Protein AF-A0A967P194-F1 (afdb_monomer_lite)

Secondary structure (DSSP, 8-state):
-PPPPP--HHHHHHHHHHTT-TT-EEEE----SSSSTTHHHHHHHHHHHHHTTTEEEE-

Sequence (59 aa):
NLPPEQYDPQEAKRLLAKAGYGDGFELTIHGPNDRYINDAKIAQAIAQMLTRVGIETSV

Foldseek 3Di:
DDDDDDDDLVVVLVVCVVVVQNQAEEDEQDWDDPPDVCGVVVSVVVQVSRVSSNYHYDD

pLDDT: mean 95.54, std 3.62, range [76.06, 98.31]

Structure (mmCIF, N/CA/C/O backbone):
data_AF-A0A967P194-F1
#
_entry.id   AF-A0A967P194-F1
#
loop_
_atom_site.group_PDB
_atom_site.id
_atom_site.type_symbol
_atom_site.label_atom_id
_atom_site.label_alt_id
_atom_site.label_comp_id
_atom_site.label_asym_id
_atom_site.label_entity_id
_atom_site.label_seq_id
_atom_site.pdbx_PDB_ins_code
_atom_site.Cartn_x
_atom_site.Cartn_y
_atom_site.Cartn_z
_atom_site.occupancy
_atom_site.B_iso_or_equiv
_atom_site.auth_seq_id
_atom_site.auth_comp_id
_atom_site.auth_asym_id
_atom_site.auth_atom_id
_atom_site.pdbx_PDB_model_num
ATOM 1 N N . ASN A 1 1 ? 1.326 25.046 -7.244 1.00 76.06 1 ASN A N 1
ATOM 2 C CA . ASN A 1 1 ? 2.143 23.963 -6.657 1.00 76.06 1 ASN A CA 1
ATOM 3 C C . ASN A 1 1 ? 1.492 23.488 -5.376 1.00 76.06 1 ASN A C 1
ATOM 5 O O . ASN A 1 1 ? 1.325 24.307 -4.483 1.00 76.06 1 ASN A O 1
ATOM 9 N N . LEU A 1 2 ? 1.088 22.218 -5.316 1.00 85.50 2 LEU A N 1
ATOM 10 C CA . LEU A 1 2 ? 0.627 21.581 -4.079 1.00 85.50 2 LEU A CA 1
ATOM 11 C C . LEU A 1 2 ? 1.852 21.053 -3.313 1.00 85.50 2 LEU A C 1
ATOM 13 O O . LEU A 1 2 ? 2.735 20.478 -3.955 1.00 85.50 2 LEU A O 1
ATOM 17 N N . PRO A 1 3 ? 1.949 21.273 -1.991 1.00 90.19 3 PRO A N 1
ATOM 18 C CA . PRO A 1 3 ? 3.000 20.663 -1.184 1.00 90.19 3 PRO A CA 1
ATOM 19 C C . PRO A 1 3 ? 2.807 19.137 -1.127 1.00 90.19 3 PRO A C 1
ATOM 21 O O . PRO A 1 3 ? 1.669 18.671 -1.210 1.00 90.19 3 PRO A O 1
ATOM 24 N N . PRO A 1 4 ? 3.889 18.348 -1.003 1.00 89.00 4 PRO A N 1
ATOM 25 C CA . PRO A 1 4 ? 3.762 16.913 -0.801 1.00 89.00 4 PRO A CA 1
ATOM 26 C C . PRO A 1 4 ? 3.151 16.625 0.572 1.00 89.00 4 PRO A C 1
ATOM 28 O O . PRO A 1 4 ? 3.477 17.292 1.557 1.00 89.00 4 PRO A O 1
ATOM 31 N N . GLU A 1 5 ? 2.305 15.602 0.634 1.00 89.56 5 GLU A N 1
ATOM 32 C CA . GLU A 1 5 ? 1.805 15.083 1.904 1.00 89.56 5 GLU A CA 1
ATOM 33 C C . GLU A 1 5 ? 2.949 14.460 2.714 1.00 89.56 5 GLU A C 1
ATOM 35 O O . GLU A 1 5 ? 3.860 13.832 2.162 1.00 89.56 5 GLU A O 1
ATOM 40 N N . GLN A 1 6 ? 2.909 14.636 4.035 1.00 93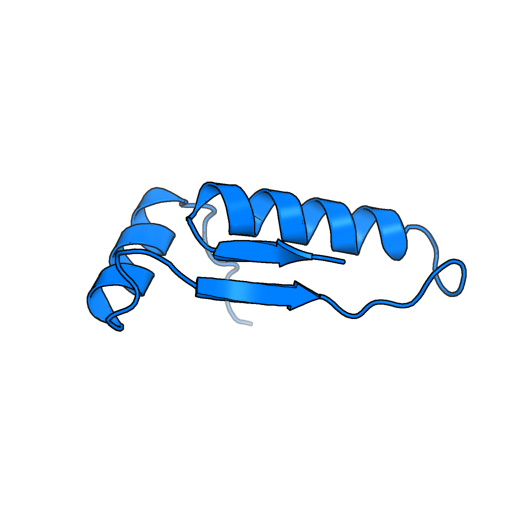.75 6 GLN A N 1
ATOM 41 C CA . GLN A 1 6 ? 3.869 13.990 4.927 1.00 93.75 6 GLN A CA 1
ATOM 42 C C . GLN A 1 6 ? 3.571 12.491 5.034 1.00 93.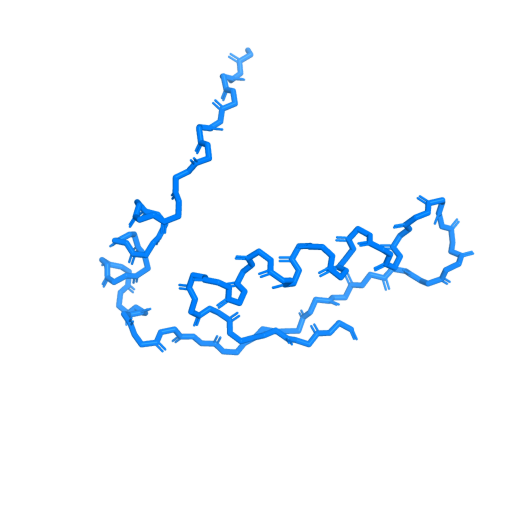75 6 GLN A C 1
ATOM 44 O O . GLN A 1 6 ? 2.417 12.064 5.014 1.00 93.75 6 GLN A O 1
ATOM 49 N N . TYR A 1 7 ? 4.618 11.679 5.178 1.00 93.12 7 TYR A N 1
ATOM 50 C CA . TYR A 1 7 ? 4.452 10.248 5.405 1.00 93.12 7 TYR A CA 1
ATOM 51 C C . TYR A 1 7 ? 4.015 9.981 6.852 1.00 93.12 7 TYR A C 1
ATOM 53 O O . TYR A 1 7 ? 4.841 9.986 7.764 1.00 93.12 7 TYR A O 1
ATOM 61 N N . ASP A 1 8 ? 2.720 9.720 7.042 1.00 95.94 8 ASP A N 1
ATOM 62 C CA . ASP A 1 8 ? 2.123 9.380 8.336 1.00 95.94 8 ASP A CA 1
ATOM 63 C C . ASP A 1 8 ? 1.185 8.156 8.222 1.00 95.94 8 ASP A C 1
ATOM 65 O O . ASP A 1 8 ? 0.010 8.275 7.860 1.00 95.94 8 ASP A O 1
ATOM 69 N N . PRO A 1 9 ? 1.681 6.944 8.541 1.00 95.94 9 PRO A N 1
ATOM 70 C CA . PRO A 1 9 ? 0.866 5.730 8.531 1.00 95.94 9 PRO A CA 1
ATOM 71 C C . PRO A 1 9 ? -0.277 5.719 9.553 1.00 95.94 9 PRO A C 1
ATOM 73 O O . PRO A 1 9 ? -1.255 4.997 9.355 1.00 95.94 9 PRO A O 1
ATOM 76 N N . GLN A 1 10 ? -0.163 6.467 10.655 1.00 96.50 10 GLN A N 1
ATOM 77 C CA . GLN A 1 10 ? -1.209 6.505 11.679 1.00 96.50 10 GLN A CA 1
ATOM 78 C C . GLN A 1 10 ? -2.375 7.366 11.214 1.00 96.50 10 GLN A C 1
ATOM 80 O O . GLN A 1 10 ? -3.533 6.969 11.361 1.00 96.50 10 GLN A O 1
ATOM 85 N N . GLU A 1 11 ? -2.075 8.496 10.578 1.00 96.56 11 GLU A N 1
ATOM 86 C CA . GLU A 1 11 ? -3.094 9.326 9.947 1.00 96.56 11 GLU A CA 1
ATOM 87 C C . GLU A 1 11 ? -3.799 8.577 8.810 1.00 96.56 11 GLU A C 1
ATOM 89 O O . GLU A 1 11 ? -5.029 8.596 8.735 1.00 96.56 11 GLU A O 1
ATOM 94 N N . ALA A 1 12 ? -3.061 7.819 7.992 1.00 97.00 12 ALA A N 1
ATOM 95 C CA . ALA A 1 12 ? -3.654 6.974 6.955 1.00 97.00 12 ALA A CA 1
ATOM 96 C C . ALA A 1 12 ? -4.677 5.972 7.530 1.00 97.00 12 ALA A C 1
ATOM 98 O O . ALA A 1 12 ? -5.805 5.889 7.039 1.00 97.00 12 ALA A O 1
ATOM 99 N N . LYS A 1 13 ? -4.334 5.269 8.620 1.00 97.25 13 LYS A N 1
ATOM 100 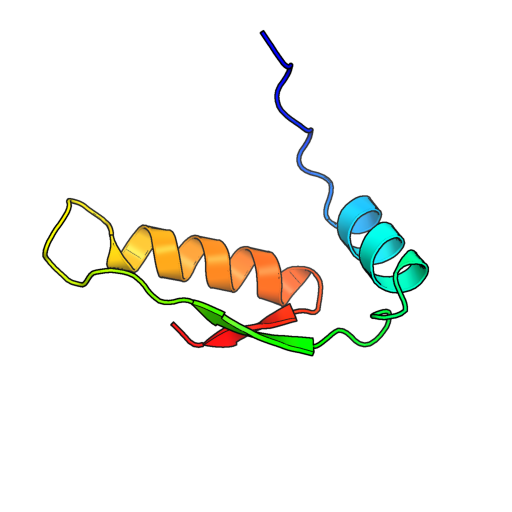C CA . LYS A 1 13 ? -5.264 4.358 9.317 1.00 97.25 13 LYS A CA 1
ATOM 101 C C . LYS A 1 13 ? -6.490 5.088 9.870 1.00 97.25 13 LYS A C 1
ATOM 103 O O . LYS A 1 13 ? -7.611 4.595 9.749 1.00 97.25 13 LYS A O 1
ATOM 108 N N . ARG A 1 14 ? -6.304 6.282 10.442 1.00 97.50 14 ARG A N 1
ATOM 109 C CA . ARG A 1 14 ? -7.406 7.105 10.963 1.00 97.50 14 ARG A CA 1
ATOM 110 C C . ARG A 1 14 ? -8.373 7.520 9.853 1.00 97.50 14 ARG A C 1
ATOM 112 O O . ARG A 1 14 ? -9.588 7.499 10.059 1.00 9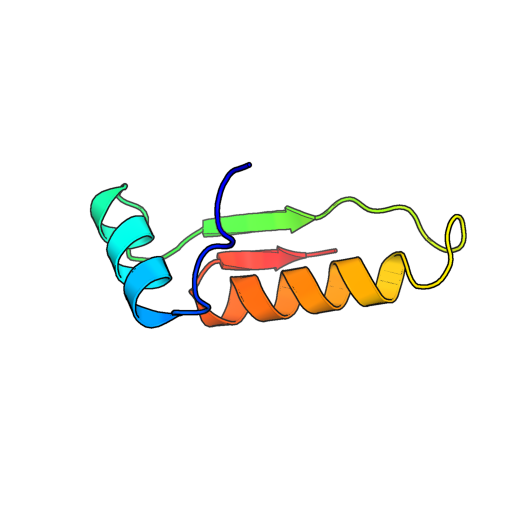7.50 14 ARG A O 1
ATOM 119 N N . LEU A 1 15 ? -7.851 7.885 8.683 1.00 97.12 15 LEU A N 1
ATOM 120 C CA . LEU A 1 15 ? -8.655 8.239 7.514 1.00 97.12 15 LEU A CA 1
ATOM 121 C C . LEU A 1 15 ? -9.435 7.037 6.972 1.00 97.12 15 LEU A C 1
ATOM 123 O O . LEU A 1 15 ? -10.624 7.183 6.690 1.00 97.12 15 LEU A O 1
ATOM 127 N N . LEU A 1 16 ? -8.816 5.854 6.902 1.00 97.81 16 LEU A N 1
ATOM 128 C CA . LEU A 1 16 ? -9.496 4.613 6.514 1.00 97.81 16 LEU A CA 1
ATOM 129 C C . LEU A 1 16 ? -10.660 4.288 7.458 1.00 97.81 16 LEU A C 1
ATOM 131 O O . LEU A 1 16 ? -11.781 4.073 6.998 1.00 97.81 16 LEU A O 1
ATOM 135 N N . ALA A 1 17 ? -10.440 4.364 8.773 1.00 98.12 17 ALA A N 1
ATOM 136 C CA . ALA A 1 17 ? -11.500 4.164 9.759 1.00 98.12 17 ALA A CA 1
ATOM 137 C C . ALA A 1 17 ? -12.635 5.192 9.618 1.00 98.12 17 ALA A C 1
ATOM 139 O O . ALA A 1 17 ? -13.809 4.823 9.626 1.00 98.12 17 ALA A O 1
ATOM 140 N N . LYS A 1 18 ? -12.307 6.478 9.417 1.00 98.31 18 LYS A N 1
ATOM 141 C CA . LYS A 1 18 ? -13.304 7.538 9.182 1.00 98.31 18 LYS A CA 1
ATOM 142 C C . LYS A 1 18 ? -14.126 7.293 7.910 1.00 98.31 18 LYS A C 1
ATOM 144 O O . LYS A 1 18 ? -15.289 7.684 7.860 1.00 98.31 18 LYS A O 1
ATOM 149 N N . ALA A 1 19 ? -13.532 6.663 6.900 1.00 97.88 19 ALA A N 1
ATOM 150 C CA . ALA A 1 19 ? -14.199 6.288 5.658 1.00 97.88 19 ALA A CA 1
ATOM 151 C C . ALA A 1 19 ? -15.033 4.994 5.767 1.00 97.88 19 ALA A C 1
ATOM 153 O O . ALA A 1 19 ? -15.682 4.622 4.795 1.00 97.88 19 ALA A O 1
ATOM 154 N N . GLY A 1 20 ? -15.040 4.324 6.927 1.00 98.06 20 GLY A N 1
ATOM 155 C CA . GLY A 1 20 ? -15.760 3.065 7.145 1.00 98.06 20 GLY A CA 1
ATOM 156 C C . GLY A 1 20 ? -14.945 1.802 6.846 1.00 98.06 20 GLY A C 1
ATOM 157 O O . GLY A 1 20 ? -15.485 0.709 6.944 1.00 98.06 20 GLY A O 1
ATOM 158 N N . TYR A 1 21 ? -13.651 1.934 6.541 1.00 97.81 21 TYR A N 1
ATOM 159 C CA . TYR A 1 21 ? -12.727 0.833 6.240 1.00 97.81 21 TYR A CA 1
ATOM 160 C C . TYR A 1 21 ? -11.736 0.598 7.388 1.00 97.81 21 TYR A C 1
ATOM 162 O O . TYR A 1 21 ? -10.538 0.444 7.165 1.00 97.81 21 TYR A O 1
ATOM 170 N N . GLY A 1 22 ? -12.213 0.635 8.636 1.00 96.12 22 GLY A N 1
ATOM 171 C CA . GLY A 1 22 ? -11.354 0.474 9.820 1.00 96.12 22 GLY A CA 1
ATOM 172 C C . GLY A 1 22 ? -10.635 -0.876 9.876 1.00 96.12 22 GLY A C 1
ATOM 173 O O . GLY A 1 22 ? -9.492 -0.934 10.322 1.00 96.12 22 GLY A O 1
ATOM 174 N N . ASP A 1 23 ? -11.279 -1.916 9.348 1.00 96.06 23 ASP A N 1
ATOM 175 C CA . ASP A 1 23 ? -10.724 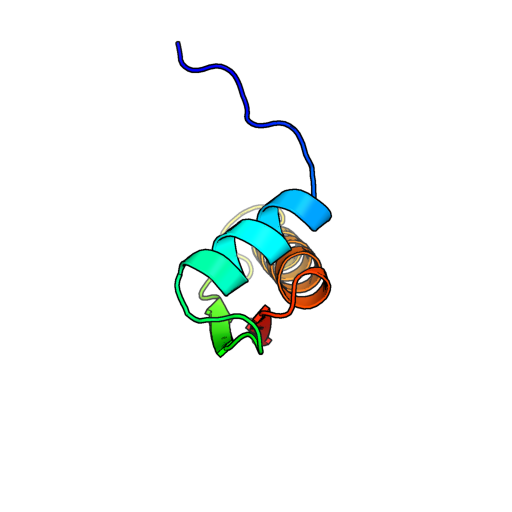-3.268 9.229 1.00 96.06 23 ASP A CA 1
ATOM 176 C C . ASP A 1 23 ? -9.988 -3.496 7.895 1.00 96.06 23 ASP A C 1
ATOM 178 O O . ASP A 1 23 ? -9.496 -4.591 7.636 1.00 96.06 23 ASP A O 1
ATOM 182 N N . GLY A 1 24 ? -9.890 -2.461 7.053 1.00 96.56 24 GLY A N 1
ATOM 183 C CA . GLY A 1 24 ? -9.242 -2.539 5.750 1.00 96.56 24 GLY A CA 1
ATOM 184 C C . GLY A 1 24 ? -10.117 -3.111 4.636 1.00 96.56 24 GLY A C 1
ATOM 185 O O . GLY A 1 24 ? -11.345 -3.150 4.727 1.00 96.56 24 GLY A O 1
ATOM 186 N N . PHE A 1 25 ? -9.457 -3.481 3.539 1.00 98.00 25 PHE A N 1
ATOM 187 C CA . PHE A 1 25 ? -10.030 -4.143 2.365 1.00 98.00 25 PHE A CA 1
ATOM 188 C C . PHE A 1 25 ? -8.911 -4.740 1.499 1.00 98.00 25 PHE A C 1
ATOM 190 O O . PHE A 1 25 ? -7.734 -4.422 1.687 1.00 98.00 25 PHE A O 1
ATOM 197 N N . GLU A 1 26 ? -9.287 -5.574 0.531 1.00 98.25 26 GLU A N 1
ATOM 198 C CA . GLU A 1 26 ? -8.371 -6.147 -0.457 1.00 98.25 26 GLU A CA 1
ATOM 199 C C . GLU A 1 26 ? -8.273 -5.281 -1.721 1.00 98.25 26 GLU A C 1
ATOM 201 O O . GLU A 1 26 ? -9.264 -4.719 -2.198 1.00 98.25 26 GLU A O 1
ATOM 206 N N . LEU A 1 27 ? -7.072 -5.200 -2.292 1.00 97.44 27 LEU A N 1
ATOM 207 C CA . LEU A 1 27 ? -6.778 -4.450 -3.508 1.00 97.44 27 LEU A CA 1
ATOM 208 C C . LEU A 1 27 ? -5.822 -5.224 -4.427 1.00 97.44 27 LEU A C 1
ATOM 210 O O . LEU A 1 27 ? -4.803 -5.756 -3.991 1.00 97.44 27 LEU A O 1
ATOM 214 N N . THR A 1 28 ? -6.093 -5.202 -5.731 1.00 97.69 28 THR A N 1
ATOM 215 C CA . THR A 1 28 ? -5.143 -5.652 -6.760 1.00 97.69 28 THR A CA 1
ATOM 216 C C . THR A 1 28 ? -4.499 -4.441 -7.431 1.00 97.69 28 THR A C 1
ATOM 218 O O . THR A 1 28 ? -5.189 -3.546 -7.924 1.00 97.69 28 THR A O 1
ATOM 221 N N . ILE A 1 29 ? -3.169 -4.400 -7.448 1.00 96.75 29 ILE A N 1
ATOM 222 C CA . ILE A 1 29 ? -2.367 -3.343 -8.063 1.00 96.75 29 ILE A CA 1
ATOM 223 C C . ILE A 1 29 ? -1.896 -3.830 -9.425 1.00 96.75 29 ILE A C 1
ATOM 225 O O . ILE A 1 29 ? -0.988 -4.641 -9.527 1.00 96.75 29 ILE A O 1
ATOM 229 N N . HIS A 1 30 ? -2.466 -3.274 -10.488 1.00 95.88 30 HIS A N 1
ATOM 230 C CA . HIS A 1 30 ? -2.007 -3.567 -11.839 1.00 95.88 30 HIS A CA 1
ATOM 231 C C . HIS A 1 30 ? -0.868 -2.631 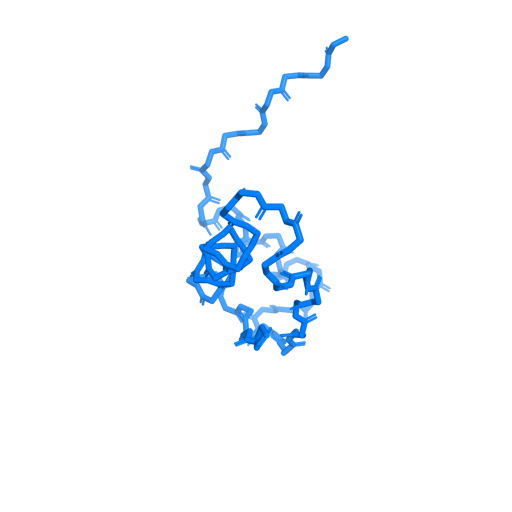-12.241 1.00 95.88 30 HIS A C 1
ATOM 233 O O . HIS A 1 30 ? -1.012 -1.407 -12.224 1.00 95.88 30 HIS A O 1
ATOM 239 N N . GLY A 1 31 ? 0.250 -3.215 -12.658 1.00 93.56 31 GLY A N 1
ATOM 240 C CA . GLY A 1 31 ? 1.383 -2.503 -13.234 1.00 93.56 31 GLY A CA 1
ATOM 241 C C . GLY A 1 31 ? 1.962 -3.261 -14.427 1.00 93.56 31 GLY A C 1
ATOM 242 O O . GLY A 1 31 ? 1.719 -4.460 -14.578 1.00 93.56 31 GLY A O 1
ATOM 243 N N . PRO A 1 32 ? 2.708 -2.583 -15.311 1.00 92.81 32 PRO A N 1
ATOM 244 C CA . PRO A 1 32 ? 3.494 -3.285 -16.308 1.00 92.81 32 PRO A CA 1
ATOM 245 C C . PRO A 1 32 ? 4.613 -4.099 -15.642 1.00 92.81 32 PRO A C 1
ATOM 247 O O . PRO A 1 32 ? 5.046 -3.789 -14.532 1.00 92.81 32 PRO A O 1
ATOM 250 N N . ASN A 1 33 ? 5.075 -5.124 -16.352 1.00 92.12 33 ASN A N 1
ATOM 251 C CA . ASN A 1 33 ? 6.220 -5.940 -15.976 1.00 92.12 33 ASN A CA 1
ATOM 252 C C . ASN A 1 33 ? 7.220 -5.921 -17.135 1.00 92.12 33 ASN A C 1
ATOM 254 O O . ASN A 1 33 ? 6.856 -6.296 -18.252 1.00 92.12 33 ASN A O 1
ATOM 258 N N . ASP A 1 34 ? 8.439 -5.448 -16.878 1.00 91.56 34 ASP A N 1
ATOM 259 C CA . ASP A 1 34 ? 9.521 -5.298 -17.862 1.00 91.56 34 ASP A CA 1
ATOM 260 C C . ASP A 1 34 ? 9.230 -4.300 -19.003 1.00 91.56 34 ASP A C 1
ATOM 262 O O . ASP A 1 34 ? 9.876 -4.327 -20.054 1.00 91.56 34 ASP A O 1
ATOM 266 N N . ARG A 1 35 ? 8.284 -3.369 -18.812 1.00 95.81 35 ARG A N 1
ATOM 267 C CA . ARG A 1 35 ? 8.046 -2.273 -19.771 1.00 95.81 35 ARG A CA 1
ATOM 268 C C . ARG A 1 35 ? 8.852 -1.034 -19.418 1.00 95.81 35 ARG A C 1
ATOM 270 O O . ARG A 1 35 ? 9.340 -0.345 -20.315 1.00 95.81 35 ARG A O 1
ATOM 277 N N . TYR A 1 36 ? 8.943 -0.720 -18.129 1.00 95.19 36 TYR A N 1
ATOM 278 C CA . TYR A 1 36 ? 9.644 0.455 -17.626 1.00 95.19 36 TYR A CA 1
ATOM 279 C C . TYR A 1 36 ? 10.625 0.063 -16.529 1.00 95.19 36 TYR A C 1
ATOM 281 O O . TYR A 1 36 ? 10.398 -0.867 -15.761 1.00 95.19 36 TYR A O 1
ATOM 289 N N . ILE A 1 37 ? 11.725 0.811 -16.432 1.00 95.75 37 ILE A N 1
ATOM 290 C CA . ILE A 1 37 ? 12.737 0.577 -15.403 1.00 95.75 37 ILE A CA 1
ATOM 291 C C . ILE A 1 37 ? 12.066 0.606 -14.024 1.00 95.75 37 ILE A C 1
ATOM 293 O O . ILE A 1 37 ? 11.486 1.616 -13.630 1.00 95.75 37 ILE A O 1
ATOM 297 N N . ASN A 1 38 ? 12.210 -0.498 -13.288 1.00 96.19 38 ASN A N 1
ATOM 298 C CA . ASN A 1 38 ? 11.685 -0.712 -11.938 1.00 96.19 38 ASN A CA 1
ATOM 299 C C . ASN A 1 38 ? 10.153 -0.777 -11.806 1.00 96.19 38 ASN A C 1
ATOM 301 O O . ASN A 1 38 ? 9.683 -0.706 -10.673 1.00 96.19 38 ASN A O 1
ATOM 305 N N . ASP A 1 39 ? 9.379 -0.943 -12.880 1.00 95.88 39 ASP A N 1
ATOM 306 C CA . ASP A 1 39 ? 7.910 -1.003 -12.795 1.00 95.88 39 ASP A CA 1
ATOM 307 C C . ASP A 1 39 ? 7.393 -2.006 -11.748 1.00 95.88 39 ASP A C 1
ATOM 309 O O . ASP A 1 39 ? 6.704 -1.612 -10.803 1.00 95.88 39 ASP A O 1
ATOM 313 N N . ALA A 1 40 ? 7.823 -3.264 -11.829 1.00 95.50 40 ALA A N 1
ATOM 314 C CA . ALA A 1 40 ? 7.439 -4.307 -10.885 1.00 95.50 40 ALA A CA 1
ATOM 315 C C . ALA A 1 40 ? 7.898 -3.991 -9.451 1.00 95.50 40 ALA A C 1
ATOM 317 O O . ALA A 1 40 ? 7.147 -4.166 -8.492 1.00 95.50 40 ALA A O 1
ATOM 318 N N . LYS A 1 41 ? 9.118 -3.462 -9.287 1.00 96.75 41 LYS A N 1
ATOM 319 C CA . LYS A 1 41 ? 9.669 -3.111 -7.965 1.00 96.75 41 LYS A CA 1
ATOM 320 C C . LYS A 1 41 ? 8.901 -1.962 -7.314 1.00 96.75 41 LYS A C 1
ATOM 322 O O . LYS A 1 41 ? 8.696 -1.974 -6.103 1.00 96.75 41 LYS A O 1
ATOM 327 N N . ILE A 1 42 ? 8.481 -0.974 -8.102 1.00 96.75 42 ILE A N 1
ATOM 328 C CA . ILE A 1 42 ? 7.686 0.159 -7.626 1.00 96.75 42 ILE A CA 1
ATOM 329 C C . ILE A 1 42 ? 6.299 -0.326 -7.204 1.00 96.75 42 ILE A C 1
ATOM 331 O O . ILE A 1 42 ? 5.857 0.005 -6.105 1.00 96.75 42 ILE A O 1
ATOM 335 N N . ALA A 1 43 ? 5.643 -1.148 -8.027 1.00 97.19 43 ALA A N 1
ATOM 336 C CA . ALA A 1 43 ? 4.336 -1.710 -7.697 1.00 97.19 43 ALA A CA 1
ATOM 337 C C . ALA A 1 43 ? 4.391 -2.545 -6.402 1.00 97.19 43 ALA A C 1
ATOM 339 O O . ALA A 1 43 ? 3.579 -2.339 -5.500 1.00 97.19 43 ALA A O 1
ATOM 340 N N . GLN A 1 44 ? 5.418 -3.387 -6.243 1.00 96.81 44 GLN A N 1
ATOM 341 C CA . GLN A 1 44 ? 5.670 -4.143 -5.010 1.00 96.81 44 GLN A CA 1
ATOM 342 C C . GLN A 1 44 ? 5.920 -3.244 -3.793 1.00 96.81 44 GLN A C 1
ATOM 344 O O . GLN A 1 44 ? 5.415 -3.524 -2.706 1.00 96.81 44 GLN A O 1
ATOM 349 N N . ALA A 1 45 ? 6.681 -2.159 -3.946 1.00 97.50 45 ALA A N 1
ATOM 350 C CA . ALA A 1 45 ? 6.929 -1.226 -2.851 1.00 97.50 45 ALA A CA 1
ATOM 351 C C . ALA A 1 45 ? 5.634 -0.535 -2.396 1.00 97.50 45 ALA A C 1
ATOM 353 O O . ALA A 1 45 ? 5.383 -0.427 -1.196 1.00 97.50 45 ALA A O 1
ATOM 354 N N . ILE A 1 46 ? 4.787 -0.112 -3.341 1.00 96.69 46 ILE A N 1
ATOM 355 C CA . ILE A 1 46 ? 3.476 0.482 -3.047 1.00 96.69 46 ILE A CA 1
ATOM 356 C C . ILE A 1 46 ? 2.582 -0.525 -2.324 1.00 96.69 46 ILE A C 1
ATOM 358 O O . ILE A 1 46 ? 2.029 -0.191 -1.277 1.00 96.69 46 ILE A O 1
ATOM 362 N N . ALA A 1 47 ? 2.510 -1.759 -2.824 1.00 97.75 47 ALA A N 1
ATOM 363 C CA . ALA A 1 47 ? 1.764 -2.849 -2.203 1.00 97.75 47 ALA A CA 1
ATOM 364 C C . ALA A 1 47 ? 2.153 -3.029 -0.728 1.00 97.75 47 ALA A C 1
ATOM 366 O O . ALA A 1 47 ? 1.318 -2.935 0.168 1.00 97.75 47 ALA A O 1
ATOM 367 N N . GLN A 1 48 ? 3.454 -3.145 -0.451 1.00 97.06 48 GLN A N 1
ATOM 368 C CA . GLN A 1 48 ? 3.967 -3.287 0.913 1.00 97.06 48 GLN A CA 1
ATOM 369 C C . GLN A 1 48 ? 3.625 -2.092 1.816 1.00 97.06 48 GLN A C 1
ATOM 371 O O . GLN A 1 48 ? 3.382 -2.282 3.009 1.00 97.06 48 GLN A O 1
ATOM 376 N N . MET A 1 49 ? 3.621 -0.865 1.286 1.00 97.06 49 MET A N 1
ATOM 377 C CA . MET A 1 49 ? 3.235 0.326 2.053 1.00 97.06 49 MET A CA 1
ATOM 378 C C . MET A 1 49 ? 1.744 0.317 2.408 1.00 97.06 49 MET A C 1
ATOM 380 O O . MET A 1 49 ? 1.399 0.619 3.550 1.00 97.06 49 MET A O 1
ATOM 384 N N . LEU A 1 50 ? 0.878 -0.080 1.473 1.00 97.69 50 LEU A N 1
ATOM 385 C CA . LEU A 1 50 ? -0.567 -0.186 1.690 1.00 97.69 50 LEU A CA 1
ATOM 386 C C . LEU A 1 50 ? -0.919 -1.316 2.675 1.00 97.69 50 LEU A C 1
ATOM 388 O O . LEU A 1 50 ? -1.700 -1.100 3.604 1.00 97.69 50 LEU A O 1
ATOM 392 N N . THR A 1 51 ? -0.244 -2.464 2.586 1.00 97.31 51 THR A N 1
ATOM 393 C CA . THR A 1 51 ? -0.424 -3.575 3.538 1.00 97.31 51 THR A CA 1
ATOM 394 C C . THR A 1 51 ? -0.120 -3.166 4.979 1.00 97.31 51 THR A C 1
ATOM 396 O O . THR A 1 51 ? -0.831 -3.559 5.902 1.00 97.31 51 THR A O 1
ATOM 399 N N . ARG A 1 52 ? 0.873 -2.296 5.214 1.00 95.56 52 ARG A N 1
ATOM 400 C CA . ARG A 1 52 ? 1.198 -1.797 6.570 1.00 95.56 52 ARG A CA 1
ATOM 401 C C . ARG A 1 52 ? 0.083 -0.960 7.204 1.00 95.56 52 ARG A C 1
ATOM 403 O O . ARG A 1 52 ? 0.043 -0.833 8.434 1.00 95.56 52 ARG A O 1
ATOM 410 N N . VAL A 1 53 ? -0.796 -0.376 6.390 1.00 97.44 53 VAL A N 1
ATOM 411 C CA . VAL A 1 53 ? -1.941 0.420 6.854 1.00 97.44 53 VAL A CA 1
ATOM 412 C C . VAL A 1 53 ? -3.261 -0.352 6.829 1.00 97.44 53 VAL A C 1
ATOM 414 O O . VAL A 1 53 ? -4.290 0.234 7.140 1.00 97.44 53 VAL A O 1
ATOM 417 N N . GLY A 1 54 ? -3.222 -1.663 6.567 1.00 96.25 54 GLY A N 1
ATOM 418 C CA . GLY A 1 54 ? -4.387 -2.548 6.641 1.00 96.25 54 GLY A CA 1
ATOM 419 C C . GLY A 1 54 ? -5.083 -2.802 5.305 1.00 96.25 54 GLY A C 1
ATOM 420 O O . GLY A 1 54 ? -6.146 -3.403 5.300 1.00 96.25 54 GLY A O 1
ATOM 421 N N . ILE A 1 55 ? -4.511 -2.370 4.178 1.00 98.25 55 ILE A N 1
ATOM 422 C CA . ILE A 1 55 ? -5.039 -2.710 2.850 1.00 98.25 55 ILE A CA 1
ATOM 423 C C . ILE A 1 55 ? -4.280 -3.930 2.347 1.00 98.25 55 ILE A C 1
ATOM 425 O O . ILE A 1 55 ? -3.109 -3.819 1.993 1.00 98.25 55 ILE A O 1
ATOM 429 N N . GLU A 1 56 ? -4.920 -5.092 2.326 1.00 97.94 56 GLU A N 1
ATOM 430 C CA . GLU A 1 56 ? -4.300 -6.301 1.794 1.00 97.94 56 GLU A CA 1
ATOM 431 C C . GLU A 1 56 ? -4.117 -6.160 0.280 1.00 97.94 56 GLU A C 1
ATOM 433 O O . GLU A 1 56 ? -5.036 -5.756 -0.430 1.00 97.94 56 GLU A O 1
ATOM 438 N N . THR A 1 57 ? -2.910 -6.434 -0.220 1.00 97.88 57 THR A N 1
ATOM 439 C CA . THR A 1 57 ? -2.568 -6.169 -1.621 1.00 97.88 57 THR A CA 1
ATOM 440 C C . THR A 1 57 ? -2.052 -7.393 -2.364 1.00 97.88 57 THR A C 1
ATOM 442 O O . THR A 1 57 ? -1.265 -8.182 -1.843 1.00 97.88 57 THR A O 1
ATOM 445 N N . SER A 1 58 ? -2.454 -7.488 -3.630 1.00 96.75 58 SER A N 1
ATOM 446 C CA . SER A 1 58 ? -1.851 -8.331 -4.668 1.00 96.75 58 SER A CA 1
ATOM 447 C C . SER A 1 58 ? -1.304 -7.443 -5.789 1.00 96.75 58 SER A C 1
ATOM 449 O O . SER A 1 58 ? -1.812 -6.339 -5.995 1.00 96.75 58 SER A O 1
ATOM 451 N N . VAL A 1 59 ? -0.256 -7.888 -6.487 1.00 92.38 59 VAL A N 1
ATOM 452 C CA . VAL A 1 59 ? 0.402 -7.154 -7.588 1.00 92.38 59 VAL A CA 1
ATOM 453 C C . VAL A 1 59 ? 0.472 -8.038 -8.821 1.00 92.38 59 VAL A C 1
ATOM 455 O O . VAL A 1 59 ? 0.809 -9.228 -8.630 1.00 92.38 59 VAL A O 1
#

Radius of gyration: 13.39 Å; chains: 1; bounding box: 28×32×32 Å